Protein AF-A0A1W9W3L8-F1 (afdb_monomer_lite)

Radius of gyration: 26.34 Å; chains: 1; bounding box: 67×37×80 Å

pLDDT: mean 77.41, std 20.05, range [34.59, 95.88]

Structure (mmCIF, N/CA/C/O backbone):
data_AF-A0A1W9W3L8-F1
#
_entry.id   AF-A0A1W9W3L8-F1
#
loop_
_atom_site.group_PDB
_atom_site.id
_atom_site.type_symbol
_atom_site.label_atom_id
_atom_site.label_alt_id
_atom_site.label_comp_id
_atom_site.label_asym_id
_atom_site.label_entity_id
_atom_site.label_seq_id
_atom_site.pdbx_PDB_ins_code
_atom_site.Cartn_x
_atom_site.Cartn_y
_atom_site.Cartn_z
_atom_site.occupancy
_atom_site.B_iso_or_equiv
_atom_site.auth_seq_id
_atom_site.auth_comp_id
_atom_site.auth_asym_id
_atom_site.auth_atom_id
_atom_site.pdbx_PDB_model_num
ATOM 1 N N . MET A 1 1 ? -2.437 -25.829 -49.395 1.00 40.16 1 MET A N 1
ATOM 2 C CA . MET A 1 1 ? -1.263 -25.919 -48.500 1.00 40.16 1 MET A CA 1
ATOM 3 C C . MET A 1 1 ? -0.182 -25.011 -49.064 1.00 40.16 1 MET A C 1
ATOM 5 O O . MET A 1 1 ? 0.518 -25.421 -49.977 1.00 40.16 1 MET A O 1
ATOM 9 N N . ASN A 1 2 ? -0.098 -23.767 -48.588 1.00 34.69 2 ASN A N 1
ATOM 10 C CA . ASN A 1 2 ? 0.897 -22.803 -49.064 1.00 34.69 2 ASN A CA 1
ATOM 11 C C . ASN A 1 2 ? 1.998 -22.667 -48.011 1.00 34.69 2 ASN A C 1
ATOM 13 O O . ASN A 1 2 ? 1.777 -22.125 -46.933 1.00 34.69 2 ASN A O 1
ATOM 17 N N . SER A 1 3 ? 3.165 -23.222 -48.334 1.00 35.59 3 SER A N 1
ATOM 18 C CA . SER A 1 3 ? 4.396 -23.123 -47.553 1.00 35.59 3 SER A CA 1
ATOM 19 C C . SER A 1 3 ? 5.016 -21.741 -47.770 1.00 35.59 3 SER A C 1
ATOM 21 O O . SER A 1 3 ? 5.452 -21.414 -48.874 1.00 35.59 3 SER A O 1
ATOM 23 N N . LEU A 1 4 ? 5.025 -20.913 -46.727 1.00 34.59 4 LEU A N 1
ATOM 24 C CA . LEU A 1 4 ? 5.747 -19.643 -46.717 1.00 34.59 4 LEU A CA 1
ATOM 25 C C . LEU A 1 4 ? 7.221 -19.924 -46.398 1.00 34.59 4 LEU A C 1
ATOM 27 O O . LEU A 1 4 ? 7.574 -20.265 -45.270 1.00 34.59 4 LEU A O 1
ATOM 31 N N . LYS A 1 5 ? 8.084 -19.800 -47.413 1.00 39.09 5 LYS A N 1
ATOM 32 C CA . LYS A 1 5 ? 9.544 -19.831 -47.259 1.00 39.09 5 LYS A CA 1
ATOM 33 C C . LYS A 1 5 ? 9.999 -18.617 -46.444 1.00 39.09 5 LYS A C 1
ATOM 35 O O . LYS A 1 5 ? 9.874 -17.482 -46.896 1.00 39.09 5 LYS A O 1
ATOM 40 N N . VAL A 1 6 ? 10.561 -18.870 -45.265 1.00 41.78 6 VAL A N 1
ATOM 41 C CA . VAL A 1 6 ? 11.248 -17.868 -44.442 1.00 41.78 6 VAL A CA 1
ATOM 42 C C . VAL A 1 6 ? 12.615 -17.579 -45.065 1.00 41.78 6 VAL A C 1
ATOM 44 O O . VAL A 1 6 ? 13.440 -18.479 -45.206 1.00 41.78 6 VAL A O 1
ATOM 47 N N . VAL A 1 7 ? 12.859 -16.323 -45.439 1.00 42.59 7 VAL A N 1
ATOM 48 C CA . VAL A 1 7 ? 14.194 -15.831 -45.809 1.00 42.59 7 VAL A CA 1
ATOM 49 C C . VAL A 1 7 ? 14.861 -15.289 -44.540 1.00 42.59 7 VAL A C 1
ATOM 51 O O . VAL A 1 7 ? 14.291 -14.393 -43.915 1.00 42.59 7 VAL A O 1
ATOM 54 N N . PRO A 1 8 ? 16.053 -15.765 -44.137 1.00 40.84 8 PRO A N 1
ATOM 55 C CA . PRO A 1 8 ? 16.773 -15.171 -43.022 1.00 40.84 8 PRO A CA 1
ATOM 56 C C . PRO A 1 8 ? 17.432 -13.876 -43.505 1.00 40.84 8 PRO A C 1
ATOM 58 O O . PRO A 1 8 ? 18.401 -13.911 -44.265 1.00 40.84 8 PRO A O 1
ATOM 61 N N . LYS A 1 9 ? 16.918 -12.713 -43.086 1.00 42.75 9 LYS A N 1
ATOM 62 C CA . LYS A 1 9 ? 17.645 -11.455 -43.284 1.00 42.75 9 LYS A CA 1
ATOM 63 C C . LYS A 1 9 ? 18.715 -11.319 -42.206 1.00 42.75 9 LYS A C 1
ATOM 65 O O . LYS A 1 9 ? 18.442 -11.108 -41.029 1.00 42.75 9 LYS A O 1
ATOM 70 N N . SER A 1 10 ? 19.939 -11.506 -42.679 1.00 37.34 10 SER A N 1
ATOM 71 C CA . SER A 1 10 ? 21.224 -11.243 -42.050 1.00 37.34 10 SER A CA 1
ATOM 72 C C . SER A 1 10 ? 21.270 -9.942 -41.246 1.00 37.34 10 SER A C 1
ATOM 74 O O . SER A 1 10 ? 20.781 -8.907 -41.695 1.00 37.34 10 SER A O 1
ATOM 76 N N . LYS A 1 11 ? 21.964 -10.019 -40.103 1.00 47.44 11 LYS A N 1
ATOM 77 C CA . LYS A 1 11 ? 22.484 -8.908 -39.297 1.00 47.44 11 LYS A CA 1
ATOM 78 C C . LYS A 1 11 ? 22.897 -7.711 -40.159 1.00 47.44 11 LYS A C 1
ATOM 80 O O . LYS A 1 11 ? 23.822 -7.808 -40.962 1.00 47.44 11 LYS A O 1
ATOM 85 N N . THR A 1 12 ? 22.302 -6.559 -39.889 1.00 36.69 12 THR A N 1
ATOM 86 C CA . THR A 1 12 ? 22.929 -5.267 -40.160 1.00 36.69 12 THR A CA 1
ATOM 87 C C . THR A 1 12 ? 22.886 -4.491 -38.855 1.00 36.69 12 THR A C 1
ATOM 89 O O . THR A 1 12 ? 21.833 -4.040 -38.418 1.00 36.69 12 THR A O 1
ATOM 92 N N . MET A 1 13 ? 24.038 -4.424 -38.185 1.00 40.31 13 MET A N 1
ATOM 93 C CA . MET A 1 13 ? 24.276 -3.424 -37.155 1.00 40.31 13 MET A CA 1
ATOM 94 C C . MET A 1 13 ? 24.212 -2.053 -37.823 1.00 40.31 13 MET A C 1
ATOM 96 O O . MET A 1 13 ? 25.039 -1.748 -38.679 1.00 40.31 13 MET A O 1
ATOM 100 N N . SER A 1 14 ? 23.275 -1.221 -37.397 1.00 38.25 14 SER A N 1
ATOM 101 C CA . SER A 1 14 ? 23.371 0.222 -37.570 1.00 38.25 14 SER A CA 1
ATOM 102 C C . SER A 1 14 ? 23.231 0.853 -36.194 1.00 38.25 14 SER A C 1
ATOM 104 O O . SER A 1 14 ? 22.139 0.915 -35.632 1.00 38.25 14 SER A O 1
ATOM 106 N N . ASN A 1 15 ? 24.377 1.270 -35.652 1.00 42.12 15 ASN A N 1
ATOM 107 C CA . ASN A 1 15 ? 24.472 2.177 -34.519 1.00 42.12 15 ASN A CA 1
ATOM 108 C C . ASN A 1 15 ? 23.609 3.409 -34.799 1.00 42.12 15 ASN A C 1
ATOM 110 O O . ASN A 1 15 ? 23.917 4.191 -35.696 1.00 42.12 15 ASN A O 1
ATOM 114 N N . MET A 1 16 ? 22.559 3.590 -34.008 1.00 35.34 16 MET A N 1
ATOM 115 C CA . MET A 1 16 ? 21.855 4.860 -33.897 1.00 35.34 16 MET A CA 1
ATOM 116 C C . MET A 1 16 ? 21.746 5.202 -32.411 1.00 35.34 16 MET A C 1
ATOM 118 O O . MET A 1 16 ? 20.689 5.171 -31.791 1.00 35.34 16 MET A O 1
ATOM 122 N N . SER A 1 17 ? 22.913 5.449 -31.822 1.00 39.50 17 SER A N 1
ATOM 123 C CA . SER A 1 17 ? 23.079 6.038 -30.501 1.00 39.50 17 SER A CA 1
ATOM 124 C C . SER A 1 17 ? 22.915 7.554 -30.611 1.00 39.50 17 SER A C 1
ATOM 126 O O . SER A 1 17 ? 23.865 8.222 -31.015 1.00 39.50 17 SER A O 1
ATOM 128 N N . SER A 1 18 ? 21.734 8.080 -30.273 1.00 43.75 18 SER A N 1
ATOM 129 C CA . SER A 1 18 ? 21.561 9.431 -29.698 1.00 43.75 18 SER A CA 1
ATOM 130 C C . SER A 1 18 ? 20.087 9.831 -29.562 1.00 43.75 18 SER A C 1
ATOM 132 O O . SER A 1 18 ? 19.613 10.753 -30.214 1.00 43.75 18 SER A O 1
ATOM 134 N N . LEU A 1 19 ? 19.361 9.203 -28.638 1.00 36.66 19 LEU A N 1
ATOM 135 C CA . LEU A 1 19 ? 18.181 9.823 -28.031 1.00 36.66 19 LEU A CA 1
ATOM 136 C C . LEU A 1 19 ? 18.226 9.544 -26.528 1.00 36.66 19 LEU A C 1
ATOM 138 O O . LEU A 1 19 ? 17.738 8.528 -26.055 1.00 36.66 19 LEU A O 1
ATOM 142 N N . THR A 1 20 ? 18.879 10.465 -25.811 1.00 36.44 20 THR A N 1
ATOM 143 C CA . THR A 1 20 ? 18.778 10.688 -24.359 1.00 36.44 20 THR A CA 1
ATOM 144 C C . THR A 1 20 ? 18.845 9.433 -23.482 1.00 36.44 20 THR A C 1
ATOM 146 O O . THR A 1 20 ? 17.816 8.859 -23.134 1.00 36.44 20 THR A O 1
ATOM 149 N N . GLU A 1 21 ? 20.045 9.092 -23.003 1.00 36.41 21 GLU A N 1
ATOM 150 C CA . GLU A 1 21 ? 20.237 8.303 -21.774 1.00 36.41 21 GLU A CA 1
ATOM 151 C C . GLU A 1 21 ? 19.755 9.116 -20.554 1.00 36.41 21 GLU A C 1
ATOM 153 O O . GLU A 1 21 ? 20.513 9.516 -19.675 1.00 36.41 21 GLU A O 1
ATOM 158 N N . GLY A 1 22 ? 18.465 9.436 -20.509 1.00 35.91 22 GLY A N 1
ATOM 159 C CA . GLY A 1 22 ? 17.819 9.858 -19.282 1.00 35.91 22 GLY A CA 1
ATOM 160 C C . GLY A 1 22 ? 17.554 8.600 -18.479 1.00 35.91 22 GLY A C 1
ATOM 161 O O . GLY A 1 22 ? 16.649 7.870 -18.857 1.00 35.91 22 GLY A O 1
ATOM 162 N N . ASN A 1 23 ? 18.361 8.344 -17.439 1.00 39.97 23 ASN A N 1
ATOM 163 C CA . ASN A 1 23 ? 18.154 7.357 -16.365 1.00 39.97 23 ASN A CA 1
ATOM 164 C C . ASN A 1 23 ? 16.802 6.630 -16.457 1.00 39.97 23 ASN A C 1
ATOM 166 O O . ASN A 1 23 ? 15.828 7.031 -15.812 1.00 39.97 23 ASN A O 1
ATOM 170 N N . GLN A 1 24 ? 16.722 5.587 -17.285 1.00 46.59 24 GLN A N 1
ATOM 171 C CA . GLN A 1 24 ? 15.477 4.859 -17.473 1.00 46.59 24 GLN A CA 1
ATOM 172 C C . GLN A 1 24 ? 15.278 4.039 -16.197 1.00 46.59 24 GLN A C 1
ATOM 174 O O . GLN A 1 24 ? 15.904 3.000 -15.995 1.00 46.59 24 GLN A O 1
ATOM 179 N N . LYS A 1 25 ? 14.490 4.571 -15.254 1.00 56.53 25 LYS A N 1
ATOM 180 C CA . LYS A 1 25 ? 14.146 3.866 -14.018 1.00 56.53 25 LYS A CA 1
ATOM 181 C C . LYS A 1 25 ? 13.286 2.666 -14.402 1.00 56.53 25 LYS A C 1
ATOM 183 O O . LYS A 1 25 ? 12.088 2.797 -14.639 1.00 56.53 25 LYS A O 1
ATOM 188 N N . PHE A 1 26 ? 13.903 1.494 -14.477 1.00 58.75 26 PHE A N 1
ATOM 189 C CA . PHE A 1 26 ? 13.178 0.249 -14.673 1.00 58.75 26 PHE A CA 1
ATOM 190 C C . PHE A 1 26 ? 12.436 -0.114 -13.386 1.00 58.75 26 PHE A C 1
ATOM 192 O O . PHE A 1 26 ? 13.039 -0.383 -12.348 1.00 58.75 26 PHE A O 1
ATOM 199 N N . PHE A 1 27 ? 11.108 -0.130 -13.462 1.00 68.50 27 PHE A N 1
ATOM 200 C CA . PHE A 1 27 ? 10.251 -0.615 -12.389 1.00 68.50 27 PHE A CA 1
ATOM 201 C C . PHE A 1 27 ? 10.228 -2.141 -12.400 1.00 68.50 27 PHE A C 1
ATOM 203 O O . PHE A 1 27 ? 9.588 -2.770 -13.253 1.00 68.50 27 PHE A O 1
ATOM 210 N N . ASN A 1 28 ? 10.927 -2.747 -11.445 1.00 80.25 28 ASN A N 1
ATOM 211 C CA . ASN A 1 28 ? 10.985 -4.198 -11.300 1.00 80.25 28 ASN A CA 1
ATOM 212 C C . ASN A 1 28 ? 9.997 -4.704 -10.239 1.00 80.25 28 ASN A C 1
ATOM 214 O O . ASN A 1 28 ? 10.386 -5.433 -9.334 1.00 80.25 28 ASN A O 1
ATOM 218 N N . PHE A 1 29 ? 8.732 -4.285 -10.336 1.00 86.50 29 PHE A N 1
ATOM 219 C CA . PHE A 1 29 ? 7.669 -4.840 -9.499 1.00 86.50 29 PHE A CA 1
ATOM 220 C C . PHE A 1 29 ? 7.286 -6.242 -9.954 1.00 86.50 29 PHE A C 1
ATOM 222 O O . PHE A 1 29 ? 7.266 -6.542 -11.157 1.00 86.50 29 PHE A O 1
ATOM 229 N N . ARG A 1 30 ? 6.927 -7.064 -8.974 1.00 90.50 30 ARG A N 1
ATOM 230 C CA . ARG A 1 30 ? 6.394 -8.411 -9.124 1.00 90.50 30 ARG A CA 1
ATOM 231 C C . ARG A 1 30 ? 5.079 -8.536 -8.366 1.00 90.50 30 ARG A C 1
ATOM 233 O O . ARG A 1 30 ? 4.839 -7.856 -7.371 1.00 90.50 30 ARG A O 1
ATOM 240 N N . CYS A 1 31 ? 4.229 -9.437 -8.845 1.00 92.88 31 CYS A N 1
ATOM 241 C CA . CYS A 1 31 ? 3.059 -9.871 -8.093 1.00 92.88 31 CYS A CA 1
ATOM 242 C C . CYS A 1 31 ? 3.497 -10.399 -6.715 1.00 92.88 31 CYS A C 1
ATOM 244 O O . CYS A 1 31 ? 4.458 -11.164 -6.616 1.00 92.88 31 CYS A O 1
ATOM 246 N N . GLY A 1 32 ? 2.801 -9.969 -5.665 1.00 91.38 32 GLY A N 1
ATOM 247 C CA . GLY A 1 32 ? 3.100 -10.301 -4.275 1.00 91.38 32 GLY A CA 1
ATOM 248 C C . GLY A 1 32 ? 4.064 -9.339 -3.581 1.00 91.38 32 GLY A C 1
ATOM 249 O O . GLY A 1 32 ? 4.193 -9.419 -2.360 1.00 91.38 32 GLY A O 1
ATOM 250 N N . ASP A 1 33 ? 4.703 -8.413 -4.306 1.00 93.06 33 ASP A N 1
ATOM 251 C CA . ASP A 1 33 ? 5.560 -7.408 -3.676 1.00 93.06 33 ASP A CA 1
ATOM 252 C C . ASP A 1 33 ? 4.751 -6.562 -2.687 1.00 93.06 33 ASP A C 1
ATOM 254 O O . ASP A 1 33 ? 3.653 -6.087 -2.991 1.00 93.06 33 ASP A O 1
ATOM 258 N N . ILE A 1 34 ? 5.325 -6.341 -1.504 1.00 92.69 34 ILE A N 1
ATOM 259 C CA . ILE A 1 34 ? 4.783 -5.430 -0.498 1.00 92.69 34 ILE A CA 1
ATOM 260 C C . ILE A 1 34 ? 5.628 -4.164 -0.524 1.00 92.69 34 ILE A C 1
ATOM 262 O O . ILE A 1 34 ? 6.844 -4.205 -0.320 1.00 92.69 34 ILE A O 1
ATOM 266 N N . VAL A 1 35 ? 4.979 -3.038 -0.783 1.00 92.81 35 VAL A N 1
ATOM 267 C CA . VAL A 1 35 ? 5.627 -1.744 -0.969 1.00 92.81 35 VAL A CA 1
ATOM 268 C C . VAL A 1 35 ? 5.132 -0.729 0.046 1.00 92.81 35 VAL A C 1
ATOM 270 O O . VAL A 1 35 ? 3.961 -0.704 0.419 1.00 92.81 35 VAL A O 1
ATOM 273 N N . ASP A 1 36 ? 6.053 0.121 0.472 1.00 91.69 36 ASP A N 1
ATOM 274 C CA . ASP A 1 36 ? 5.766 1.400 1.092 1.00 91.69 36 ASP A CA 1
ATOM 275 C C . ASP A 1 36 ? 5.605 2.446 -0.022 1.00 91.69 36 ASP A C 1
ATOM 277 O O . ASP A 1 36 ? 6.554 2.799 -0.736 1.00 91.69 36 ASP A O 1
ATOM 281 N N . ALA A 1 37 ? 4.373 2.917 -0.171 1.00 90.00 37 ALA A N 1
ATOM 282 C CA . ALA A 1 37 ? 3.949 3.954 -1.089 1.00 90.00 37 ALA A CA 1
ATOM 283 C C . ALA A 1 37 ? 3.708 5.271 -0.328 1.00 90.00 37 ALA A C 1
ATOM 285 O O . ALA A 1 37 ? 2.583 5.754 -0.249 1.00 90.00 37 ALA A O 1
ATOM 286 N N . TYR A 1 38 ? 4.780 5.861 0.215 1.00 85.25 38 TYR A N 1
ATOM 287 C CA . TYR A 1 38 ? 4.760 7.099 1.017 1.00 85.25 38 TYR A CA 1
ATOM 288 C C . TYR A 1 38 ? 3.973 6.988 2.329 1.00 85.25 38 TYR A C 1
ATOM 290 O O . TYR A 1 38 ? 3.089 7.791 2.618 1.00 85.25 38 TYR A O 1
ATOM 298 N N . GLY A 1 39 ? 4.304 5.993 3.142 1.00 82.38 39 GLY A N 1
ATOM 299 C CA . GLY A 1 39 ? 3.640 5.728 4.414 1.00 82.38 39 GLY A CA 1
ATOM 300 C C . GLY A 1 39 ? 2.332 4.954 4.260 1.00 82.38 39 GLY A C 1
ATOM 301 O O . GLY A 1 39 ? 1.702 4.602 5.256 1.00 82.38 39 GLY A O 1
ATOM 302 N N . GLU A 1 40 ? 1.914 4.629 3.036 1.00 87.44 40 GLU A N 1
ATOM 303 C CA . GLU A 1 40 ? 0.852 3.659 2.802 1.00 87.44 40 GLU A CA 1
ATOM 304 C C . GLU A 1 40 ? 1.440 2.320 2.376 1.00 87.44 40 GLU A C 1
ATOM 306 O O . GLU A 1 40 ? 2.144 2.217 1.376 1.00 87.44 40 GLU A O 1
ATOM 311 N N . ILE A 1 41 ? 1.116 1.271 3.126 1.00 90.62 41 ILE A N 1
ATOM 312 C CA . ILE A 1 41 ? 1.486 -0.087 2.749 1.00 90.62 41 ILE A CA 1
ATOM 313 C C . ILE A 1 41 ? 0.524 -0.582 1.676 1.00 90.62 41 ILE A C 1
ATOM 315 O O . ILE A 1 41 ? -0.704 -0.528 1.837 1.00 90.62 41 ILE A O 1
ATOM 319 N N . ALA A 1 42 ? 1.100 -1.108 0.603 1.00 92.12 42 ALA A N 1
ATOM 320 C CA . ALA A 1 42 ? 0.366 -1.654 -0.516 1.00 92.12 42 ALA A CA 1
ATOM 321 C C . ALA A 1 42 ? 0.949 -2.998 -0.961 1.00 92.12 42 ALA A C 1
ATOM 323 O O . ALA A 1 42 ? 2.149 -3.238 -0.858 1.00 92.12 42 ALA A O 1
ATOM 324 N N . VAL A 1 43 ? 0.087 -3.874 -1.467 1.00 93.06 43 VAL A N 1
ATOM 325 C CA . VAL A 1 43 ? 0.472 -5.152 -2.070 1.00 93.06 43 VAL A CA 1
ATOM 326 C C . VAL A 1 43 ? 0.240 -5.069 -3.569 1.00 93.06 43 VAL A C 1
ATOM 328 O O . VAL A 1 43 ? -0.857 -4.712 -4.008 1.00 93.06 43 VAL A O 1
ATOM 331 N N . ILE A 1 44 ? 1.253 -5.413 -4.355 1.00 94.44 44 ILE A N 1
ATOM 332 C CA . ILE A 1 44 ? 1.134 -5.536 -5.805 1.00 94.44 44 ILE A CA 1
ATOM 333 C C . ILE A 1 44 ? 0.394 -6.835 -6.116 1.00 94.44 44 ILE A C 1
ATOM 335 O O . ILE A 1 44 ? 0.895 -7.928 -5.866 1.00 94.44 44 ILE A O 1
ATOM 339 N N . LEU A 1 45 ? -0.820 -6.722 -6.644 1.00 94.56 45 LEU A N 1
ATOM 340 C CA . LEU A 1 45 ? -1.649 -7.870 -7.001 1.00 94.56 45 LEU A CA 1
ATOM 341 C C . LEU A 1 45 ? -1.306 -8.415 -8.381 1.00 94.56 45 LEU A C 1
ATOM 343 O O . LEU A 1 45 ? -1.352 -9.621 -8.575 1.00 94.56 45 LEU A O 1
ATOM 347 N N . ASP A 1 46 ? -0.984 -7.537 -9.328 1.00 94.75 46 ASP A N 1
ATOM 348 C CA . ASP A 1 46 ? -0.636 -7.931 -10.690 1.00 94.75 46 ASP A CA 1
ATOM 349 C C . ASP A 1 46 ? 0.156 -6.823 -11.394 1.00 94.75 46 ASP A C 1
ATOM 351 O O . ASP A 1 46 ? 0.060 -5.643 -11.036 1.00 94.75 46 ASP A O 1
ATOM 355 N N . VAL A 1 47 ? 0.943 -7.210 -12.396 1.00 93.25 47 VAL A N 1
ATOM 356 C CA . VAL A 1 47 ? 1.755 -6.315 -13.222 1.00 93.25 47 VAL A CA 1
ATOM 357 C C . VAL A 1 47 ? 1.609 -6.725 -14.682 1.00 93.25 47 VAL A C 1
ATOM 359 O O . VAL A 1 47 ? 2.192 -7.712 -15.126 1.00 93.25 47 VAL A O 1
ATOM 362 N N . LEU A 1 48 ? 0.887 -5.918 -15.452 1.00 92.56 48 LEU A N 1
ATOM 363 C CA . LEU A 1 48 ? 0.746 -6.094 -16.893 1.00 92.56 48 LEU A CA 1
ATOM 364 C C . LEU A 1 48 ? 1.754 -5.197 -17.608 1.00 92.56 48 LEU A C 1
ATOM 366 O O . LEU A 1 48 ? 1.795 -3.988 -17.377 1.00 92.56 48 LEU A O 1
ATOM 370 N N . ARG A 1 49 ? 2.574 -5.782 -18.481 1.00 90.25 49 ARG A N 1
ATOM 371 C CA . ARG A 1 49 ? 3.572 -5.059 -19.280 1.00 90.25 49 ARG A CA 1
ATOM 372 C C . ARG A 1 49 ? 3.128 -5.054 -20.734 1.00 90.25 49 ARG A C 1
ATOM 374 O O . ARG A 1 49 ? 2.726 -6.090 -21.252 1.00 90.25 49 ARG A O 1
ATOM 381 N N . SER A 1 50 ? 3.178 -3.893 -21.373 1.00 87.62 50 SER A N 1
ATOM 382 C CA . SER A 1 50 ? 2.904 -3.795 -22.804 1.00 87.62 50 SER A CA 1
ATOM 383 C C . SER A 1 50 ? 4.054 -4.414 -23.606 1.00 87.62 50 SER A C 1
ATOM 385 O O . SER A 1 50 ? 5.220 -4.222 -23.275 1.00 87.62 50 SER A O 1
ATOM 387 N N . GLU A 1 51 ? 3.735 -5.157 -24.667 1.00 87.31 51 GLU A N 1
ATOM 388 C CA . GLU A 1 51 ? 4.736 -5.695 -25.605 1.00 87.31 51 GLU A CA 1
ATOM 389 C C . GLU A 1 51 ? 5.173 -4.657 -26.650 1.00 87.31 51 GLU A C 1
ATOM 391 O O . GLU A 1 51 ? 6.216 -4.797 -27.285 1.00 87.31 51 GLU A O 1
ATOM 396 N N . TYR A 1 52 ? 4.366 -3.609 -26.834 1.00 89.12 52 TYR A N 1
ATOM 397 C CA . TYR A 1 52 ? 4.554 -2.591 -27.869 1.00 89.12 52 TYR A CA 1
ATOM 398 C C . TYR A 1 52 ? 5.052 -1.254 -27.310 1.00 89.12 52 TYR A C 1
ATOM 400 O O . TYR A 1 52 ? 5.464 -0.379 -28.071 1.00 89.12 52 TYR A O 1
ATOM 408 N N . THR A 1 53 ? 4.977 -1.065 -25.991 1.00 86.19 53 THR A N 1
ATOM 409 C CA . THR A 1 53 ? 5.380 0.161 -25.295 1.00 86.19 53 THR A CA 1
ATOM 410 C C . THR A 1 53 ? 6.067 -0.183 -23.977 1.00 86.19 53 THR A C 1
ATOM 412 O O . THR A 1 53 ? 5.818 -1.233 -23.401 1.00 86.19 53 THR A O 1
ATOM 415 N N . ASP A 1 54 ? 6.863 0.739 -23.437 1.00 83.94 54 ASP A N 1
ATOM 416 C CA . ASP A 1 54 ? 7.491 0.582 -22.113 1.00 83.94 54 ASP A CA 1
ATOM 417 C C . ASP A 1 54 ? 6.523 0.868 -20.941 1.00 83.94 54 ASP A C 1
ATOM 419 O O . ASP A 1 54 ? 6.950 1.068 -19.800 1.00 83.94 54 ASP A O 1
ATOM 423 N N . ASN A 1 55 ? 5.215 0.944 -21.206 1.00 88.12 55 ASN A N 1
ATOM 424 C CA . ASN A 1 55 ? 4.217 1.197 -20.173 1.00 88.12 55 ASN A CA 1
ATOM 425 C C . ASN A 1 55 ? 3.933 -0.082 -19.382 1.00 88.12 55 ASN A C 1
ATOM 427 O O . ASN A 1 55 ? 3.865 -1.188 -19.929 1.00 88.12 55 ASN A O 1
ATOM 431 N N . ILE A 1 56 ? 3.686 0.096 -18.089 1.00 90.31 56 ILE A N 1
ATOM 432 C CA . ILE A 1 56 ? 3.217 -0.961 -17.202 1.00 90.31 56 ILE A CA 1
ATOM 433 C C . ILE A 1 56 ? 1.911 -0.534 -16.538 1.00 90.31 56 ILE A C 1
ATOM 435 O O . ILE A 1 56 ? 1.731 0.625 -16.170 1.00 90.31 56 ILE A O 1
ATOM 439 N N . CYS A 1 57 ? 1.000 -1.482 -16.369 1.00 91.75 57 CYS A N 1
ATOM 440 C CA . CYS A 1 57 ? -0.198 -1.327 -15.563 1.00 91.75 57 CYS A CA 1
ATOM 441 C C . CYS A 1 57 ? -0.043 -2.178 -14.304 1.00 91.75 57 CYS A C 1
ATOM 443 O O . CYS A 1 57 ? 0.222 -3.377 -14.383 1.00 91.75 57 CYS A O 1
ATOM 445 N N . ILE A 1 58 ? -0.174 -1.550 -13.143 1.00 93.25 58 ILE A N 1
ATOM 446 C CA . ILE A 1 58 ? 0.004 -2.180 -11.840 1.00 93.25 58 ILE A CA 1
ATOM 447 C C . ILE A 1 58 ? -1.349 -2.216 -11.140 1.00 93.25 58 ILE A C 1
ATOM 449 O O . ILE A 1 58 ? -1.989 -1.178 -10.960 1.00 93.25 58 ILE A O 1
ATOM 453 N N . TYR A 1 59 ? -1.758 -3.401 -10.702 1.00 94.12 59 TYR A N 1
ATOM 454 C CA . TYR A 1 59 ? -2.882 -3.566 -9.791 1.00 94.12 59 TYR A CA 1
ATOM 455 C C . TYR A 1 59 ? -2.340 -3.596 -8.373 1.00 94.12 59 TYR A C 1
ATOM 457 O O . TYR A 1 59 ? -1.495 -4.425 -8.041 1.00 94.12 59 TYR A O 1
ATOM 465 N N . VAL A 1 60 ? -2.818 -2.692 -7.528 1.00 94.06 60 VAL A N 1
ATOM 466 C CA . VAL A 1 60 ? -2.299 -2.512 -6.174 1.00 94.06 60 VAL A CA 1
ATOM 467 C C . VAL A 1 60 ? -3.435 -2.503 -5.165 1.00 94.06 60 VAL A C 1
ATOM 469 O O . VAL A 1 60 ? -4.473 -1.880 -5.370 1.00 94.06 60 VAL A O 1
ATOM 472 N N . ARG A 1 61 ? -3.250 -3.195 -4.045 1.00 92.94 61 ARG A N 1
ATOM 473 C CA . ARG A 1 61 ? -4.169 -3.162 -2.909 1.00 92.94 61 ARG A CA 1
ATOM 474 C C . ARG A 1 61 ? -3.508 -2.462 -1.741 1.00 92.94 61 ARG A C 1
ATOM 476 O O . ARG A 1 61 ? -2.590 -3.004 -1.136 1.00 92.94 61 ARG A O 1
ATOM 483 N N . PHE A 1 62 ? -4.027 -1.298 -1.383 1.00 90.12 62 PHE A N 1
ATOM 484 C CA . PHE A 1 62 ? -3.675 -0.648 -0.128 1.00 90.12 62 PHE A CA 1
ATOM 485 C C . PHE A 1 62 ? -4.412 -1.299 1.041 1.00 90.12 62 PHE A C 1
ATOM 487 O O . PHE A 1 62 ? -5.565 -1.714 0.900 1.00 90.12 62 PHE A O 1
ATOM 494 N N . VAL A 1 63 ? -3.781 -1.323 2.216 1.00 82.81 63 VAL A N 1
ATOM 495 C CA . VAL A 1 63 ? -4.401 -1.837 3.455 1.00 82.81 63 VAL A CA 1
ATOM 496 C C . VAL A 1 63 ? -5.727 -1.123 3.757 1.00 82.81 63 VAL A C 1
ATOM 498 O O . VAL A 1 63 ? -6.694 -1.762 4.165 1.00 82.81 6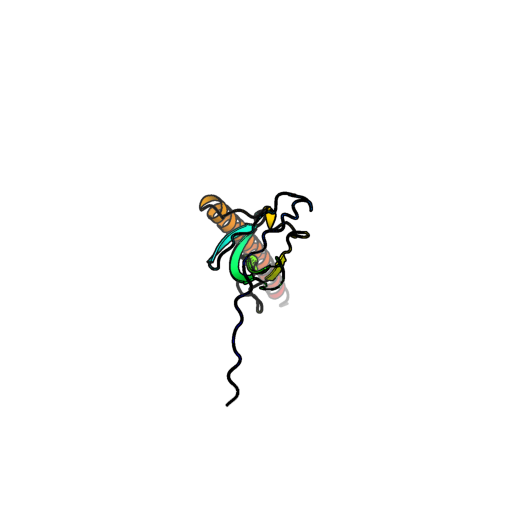3 VAL A O 1
ATOM 501 N N . ARG A 1 64 ? -5.821 0.184 3.471 1.00 81.62 64 ARG A N 1
ATOM 502 C CA . ARG A 1 64 ? -7.056 0.977 3.639 1.00 81.62 64 ARG A CA 1
ATOM 503 C C . ARG A 1 64 ? -8.232 0.526 2.763 1.00 81.62 64 ARG A C 1
ATOM 505 O O . ARG A 1 64 ? -9.360 0.888 3.064 1.00 81.62 64 ARG A O 1
ATOM 512 N N . ASN A 1 65 ? -7.983 -0.241 1.700 1.00 83.44 65 ASN A N 1
ATOM 513 C CA . ASN A 1 65 ? -9.025 -0.721 0.789 1.00 83.44 65 ASN A CA 1
ATOM 514 C C . ASN A 1 65 ? -9.563 -2.112 1.178 1.00 83.44 65 ASN A C 1
ATOM 516 O O . ASN A 1 65 ? -10.422 -2.650 0.476 1.00 83.44 65 ASN A O 1
ATOM 520 N N . MET A 1 66 ? -9.056 -2.735 2.249 1.00 75.50 66 MET A N 1
ATOM 521 C CA . MET A 1 66 ? -9.574 -4.026 2.711 1.00 75.50 66 MET A CA 1
ATOM 522 C C . MET A 1 66 ? -11.031 -3.888 3.168 1.00 75.50 66 MET A C 1
ATOM 524 O O . MET A 1 66 ? -11.345 -3.025 3.977 1.00 75.50 66 MET A O 1
ATOM 528 N N . GLY A 1 67 ? -11.910 -4.749 2.646 1.00 75.50 67 GLY A N 1
ATOM 529 C CA . GLY A 1 67 ? -13.354 -4.707 2.914 1.00 75.50 67 GLY A CA 1
ATOM 530 C C . GLY A 1 67 ? -14.169 -3.888 1.906 1.00 75.50 67 GLY A C 1
ATOM 531 O O . GLY A 1 67 ? -15.390 -4.014 1.876 1.00 75.50 67 GLY A O 1
ATOM 532 N N . ASN A 1 68 ? -13.521 -3.115 1.028 1.00 83.50 68 ASN A N 1
ATOM 533 C CA . ASN A 1 68 ? -14.221 -2.392 -0.034 1.00 83.50 68 ASN A CA 1
ATOM 534 C C . ASN A 1 68 ? -14.677 -3.346 -1.149 1.00 83.50 68 ASN A C 1
ATOM 536 O O . ASN A 1 68 ? -13.983 -4.310 -1.478 1.00 83.50 68 ASN A O 1
ATOM 540 N N . SER A 1 69 ? -15.797 -3.019 -1.805 1.00 82.50 69 SER A N 1
ATOM 541 C CA . SER A 1 69 ? -16.319 -3.766 -2.965 1.00 82.50 69 SER A CA 1
ATOM 542 C C . SER A 1 69 ? -15.317 -3.843 -4.122 1.00 82.50 69 SER A C 1
ATOM 544 O O . SER A 1 69 ? -15.248 -4.848 -4.827 1.00 82.50 69 SER A O 1
ATOM 546 N N . ARG A 1 70 ? -14.492 -2.802 -4.281 1.00 83.81 70 ARG A N 1
ATOM 547 C CA . ARG A 1 70 ? -13.322 -2.791 -5.159 1.00 83.81 70 ARG A CA 1
ATOM 548 C C . ARG A 1 70 ? -12.050 -2.639 -4.318 1.00 83.81 70 ARG A C 1
ATOM 550 O O . ARG A 1 70 ? -11.637 -1.516 -4.034 1.00 83.81 70 ARG A O 1
ATOM 557 N N . PRO A 1 71 ? -11.400 -3.745 -3.921 1.00 85.19 71 PRO A N 1
ATOM 558 C CA . PRO A 1 71 ? -10.282 -3.710 -2.984 1.00 85.19 71 PRO A CA 1
ATOM 559 C C . PRO A 1 71 ? -8.932 -3.497 -3.690 1.00 85.19 71 PRO A C 1
ATOM 561 O O . PRO A 1 71 ? -7.917 -4.033 -3.245 1.00 85.19 71 PRO A O 1
ATOM 564 N N . TYR A 1 72 ? -8.900 -2.805 -4.832 1.00 90.31 72 TYR A N 1
ATOM 565 C CA . TYR A 1 72 ? -7.670 -2.542 -5.580 1.00 90.31 72 TYR A CA 1
ATOM 566 C C . TYR A 1 72 ? -7.772 -1.288 -6.451 1.00 90.31 72 TYR A C 1
ATOM 568 O O . TYR A 1 72 ? -8.811 -1.003 -7.052 1.00 90.31 72 TYR A O 1
ATOM 576 N N . ASP A 1 73 ? -6.640 -0.606 -6.566 1.00 90.19 73 ASP A N 1
ATOM 577 C CA . ASP A 1 73 ? -6.405 0.508 -7.470 1.00 90.19 73 ASP A CA 1
ATOM 578 C C . ASP A 1 73 ? -5.613 0.015 -8.690 1.00 90.19 73 ASP A C 1
ATOM 580 O O . ASP A 1 73 ? -4.866 -0.963 -8.620 1.00 90.19 73 ASP A O 1
ATOM 584 N N . MET A 1 74 ? -5.805 0.677 -9.831 1.00 91.75 74 MET A N 1
ATOM 585 C CA . MET A 1 74 ? -5.110 0.373 -11.083 1.00 91.75 74 MET A CA 1
ATOM 586 C C . MET A 1 74 ? -4.280 1.588 -11.487 1.00 91.75 74 MET A C 1
ATOM 588 O O . MET A 1 74 ? -4.821 2.686 -11.640 1.00 91.75 74 MET A O 1
ATOM 592 N N . LEU A 1 75 ? -2.975 1.395 -11.651 1.00 90.69 75 LEU A N 1
ATOM 593 C CA . LEU A 1 75 ? -2.024 2.461 -11.935 1.00 90.69 75 LEU A CA 1
ATOM 594 C C . LEU A 1 75 ? -1.296 2.183 -13.243 1.00 90.69 75 LEU A C 1
ATOM 596 O O . LEU A 1 75 ? -0.521 1.237 -13.342 1.00 90.69 75 LEU A O 1
ATOM 600 N N . GLU A 1 76 ? -1.508 3.046 -14.230 1.00 89.31 76 GLU A N 1
ATOM 601 C CA . GLU A 1 76 ? -0.661 3.087 -15.418 1.00 89.31 76 GLU A CA 1
ATOM 602 C C . GLU A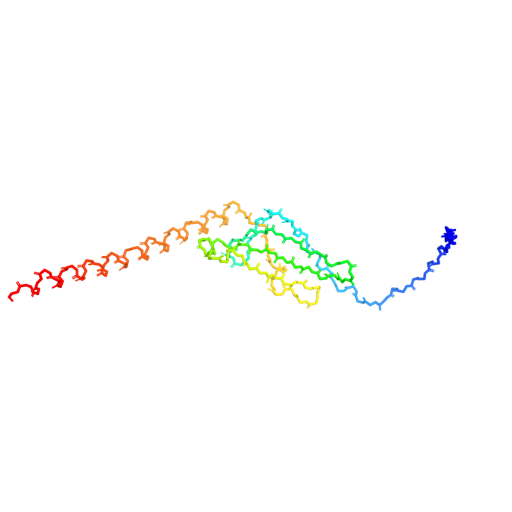 1 76 ? 0.592 3.920 -15.130 1.00 89.31 76 GLU A C 1
ATOM 604 O O . GLU A 1 76 ? 0.508 5.070 -14.680 1.00 89.31 76 GLU A O 1
ATOM 609 N N . VAL A 1 77 ? 1.748 3.324 -15.396 1.00 89.12 77 VAL A N 1
ATOM 610 C CA . VAL A 1 77 ? 3.074 3.896 -15.196 1.00 89.12 77 VAL A CA 1
ATOM 611 C C . VAL A 1 77 ? 3.796 3.843 -16.534 1.00 89.12 77 VAL A C 1
ATOM 613 O O . VAL A 1 77 ? 3.899 2.792 -17.162 1.00 89.12 77 VAL A O 1
ATOM 616 N N . SER A 1 78 ? 4.314 4.986 -1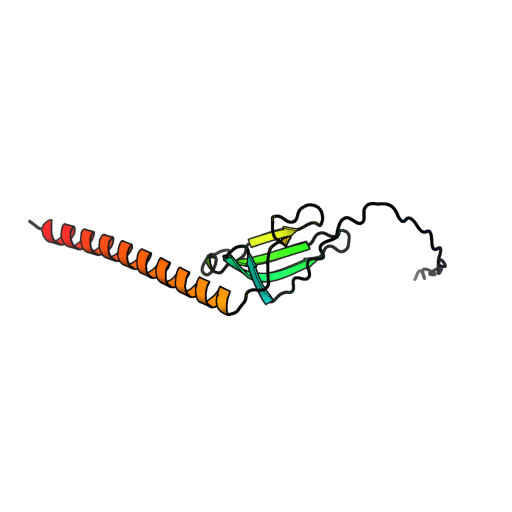6.969 1.00 86.19 78 SER A N 1
ATOM 617 C CA . SER A 1 78 ? 5.158 5.080 -18.159 1.00 86.19 78 SER A CA 1
ATOM 618 C C . SER A 1 78 ? 6.537 5.610 -17.770 1.00 86.19 78 SER A C 1
ATOM 620 O O . SER A 1 78 ? 6.657 6.302 -16.753 1.00 86.19 78 SER A O 1
ATOM 622 N N . PRO A 1 79 ? 7.582 5.391 -18.585 1.00 79.38 79 PRO A N 1
ATOM 623 C CA . PRO A 1 79 ? 8.902 5.965 -18.320 1.00 79.38 79 PRO A CA 1
ATOM 624 C C . PRO A 1 79 ? 8.893 7.497 -18.227 1.00 79.38 79 PRO A C 1
ATOM 626 O O . PRO A 1 79 ? 9.724 8.083 -17.541 1.00 79.38 79 PRO A O 1
ATOM 629 N N . LYS A 1 80 ? 7.943 8.154 -18.907 1.00 81.50 80 LYS A N 1
ATOM 630 C CA . LYS A 1 80 ? 7.789 9.617 -18.918 1.00 81.50 80 LYS A CA 1
ATOM 631 C C . LYS A 1 80 ? 6.916 10.137 -17.777 1.00 81.50 80 LYS A C 1
ATOM 633 O O . LYS A 1 80 ? 6.998 11.313 -17.435 1.00 81.50 80 LYS A O 1
ATOM 638 N N . PHE A 1 81 ? 6.060 9.289 -17.210 1.00 80.12 81 PHE A N 1
ATOM 639 C CA . PHE A 1 81 ? 5.093 9.680 -16.195 1.00 80.12 81 PHE A CA 1
ATOM 640 C C . PHE A 1 81 ? 4.860 8.543 -15.205 1.00 80.12 81 PHE A C 1
ATOM 642 O O . PHE A 1 81 ? 4.144 7.580 -15.483 1.00 80.12 81 PHE A O 1
ATOM 649 N N . THR A 1 82 ? 5.479 8.682 -14.035 1.00 77.38 82 THR A N 1
ATOM 650 C CA . THR A 1 82 ? 5.573 7.621 -13.030 1.00 77.38 82 THR A CA 1
ATOM 651 C C . THR A 1 82 ? 4.598 7.797 -11.867 1.00 77.38 82 THR A C 1
ATOM 653 O O . THR A 1 82 ? 4.554 6.944 -10.992 1.00 77.38 82 THR A O 1
ATOM 656 N N . LYS A 1 83 ? 3.834 8.902 -11.810 1.00 74.44 83 LYS A N 1
ATOM 657 C CA . LYS A 1 83 ? 2.882 9.237 -10.723 1.00 74.44 83 LYS A CA 1
ATOM 658 C C . LYS A 1 83 ? 3.432 9.013 -9.296 1.00 74.44 83 LYS A C 1
ATOM 660 O O . LYS A 1 83 ? 2.687 8.658 -8.390 1.00 74.44 83 LYS A O 1
ATOM 665 N N . GLY A 1 84 ? 4.737 9.197 -9.077 1.00 81.06 84 GLY A N 1
ATOM 666 C CA . GLY A 1 84 ? 5.374 8.989 -7.770 1.00 81.06 84 GLY A CA 1
ATOM 667 C C . GLY A 1 84 ? 5.648 7.527 -7.393 1.00 81.06 84 GLY A C 1
ATOM 668 O O . GLY A 1 84 ? 6.233 7.290 -6.336 1.00 81.06 84 GLY A O 1
ATOM 669 N N . VAL A 1 85 ? 5.310 6.565 -8.259 1.00 85.56 85 VAL A N 1
ATOM 670 C CA . VAL A 1 85 ? 5.649 5.137 -8.117 1.00 85.56 85 VAL A CA 1
ATOM 671 C C . VAL A 1 85 ? 7.168 4.925 -8.074 1.00 85.56 85 VAL A C 1
ATOM 673 O O . VAL A 1 85 ? 7.667 3.986 -7.467 1.00 85.56 85 VAL A O 1
ATOM 676 N N . ASP A 1 86 ? 7.942 5.849 -8.644 1.00 83.75 86 ASP A N 1
ATOM 677 C CA . ASP A 1 86 ? 9.411 5.843 -8.643 1.00 83.75 86 ASP A CA 1
ATOM 678 C C . ASP A 1 86 ? 10.058 6.145 -7.294 1.00 83.75 86 ASP A C 1
ATOM 680 O O . ASP A 1 86 ? 11.287 6.084 -7.189 1.00 83.75 86 ASP A O 1
ATOM 684 N N . LYS A 1 87 ? 9.247 6.477 -6.286 1.00 85.75 87 LYS A N 1
ATOM 685 C CA . LYS A 1 87 ? 9.692 6.636 -4.901 1.00 85.75 87 LYS A CA 1
ATOM 686 C C . LYS A 1 87 ? 9.168 5.536 -3.984 1.00 85.75 87 LYS A C 1
ATOM 688 O O . LYS A 1 87 ? 9.488 5.565 -2.798 1.00 85.75 87 LYS A O 1
ATOM 693 N N . TRP A 1 88 ? 8.387 4.592 -4.512 1.00 90.31 88 TRP A N 1
ATOM 694 C CA . TRP A 1 88 ? 7.943 3.434 -3.748 1.00 90.31 88 TRP A CA 1
ATOM 695 C C . TRP A 1 88 ? 9.137 2.558 -3.405 1.00 90.31 88 TRP A C 1
ATOM 697 O O . TRP A 1 88 ? 10.067 2.399 -4.200 1.00 90.31 88 TRP A O 1
ATOM 707 N N . LYS A 1 89 ? 9.117 2.008 -2.197 1.00 90.62 89 LYS A N 1
ATOM 708 C CA . LYS A 1 89 ? 10.203 1.183 -1.670 1.00 90.62 89 LYS A CA 1
ATOM 709 C C . LYS A 1 89 ? 9.645 -0.155 -1.211 1.00 90.62 89 LYS A C 1
ATOM 711 O O . LYS A 1 89 ? 8.473 -0.213 -0.852 1.00 90.62 89 LYS A O 1
ATOM 716 N N . PRO A 1 90 ? 10.453 -1.223 -1.179 1.00 91.62 90 PRO A N 1
ATOM 717 C CA . PRO A 1 90 ? 10.066 -2.437 -0.476 1.00 91.62 90 PRO A CA 1
ATOM 718 C C . PRO A 1 90 ? 9.681 -2.103 0.968 1.00 91.62 90 PRO A C 1
ATOM 720 O O . PRO A 1 90 ? 10.419 -1.393 1.657 1.00 91.62 90 PRO A O 1
ATOM 723 N N . ALA A 1 91 ? 8.528 -2.594 1.415 1.00 90.75 91 ALA A N 1
ATOM 724 C CA . ALA A 1 91 ? 8.100 -2.406 2.791 1.00 90.75 91 ALA A CA 1
ATOM 725 C C . ALA A 1 91 ? 9.029 -3.190 3.725 1.00 90.75 91 ALA A C 1
ATOM 727 O O . ALA A 1 91 ? 9.266 -4.385 3.540 1.00 90.75 91 ALA A O 1
ATOM 728 N N . THR A 1 92 ? 9.550 -2.527 4.751 1.00 90.44 92 THR A N 1
ATOM 729 C CA . THR A 1 92 ? 10.303 -3.199 5.812 1.00 90.44 92 THR A CA 1
ATOM 730 C C . THR A 1 92 ? 9.345 -3.738 6.868 1.00 90.44 92 THR A C 1
ATOM 732 O O . THR A 1 92 ? 8.261 -3.191 7.084 1.00 90.44 92 THR A O 1
ATOM 735 N N . MET A 1 93 ? 9.764 -4.773 7.597 1.00 89.00 93 MET A N 1
ATOM 736 C CA . MET A 1 93 ? 8.998 -5.285 8.740 1.00 89.00 93 MET A CA 1
ATOM 737 C C . MET A 1 93 ? 8.676 -4.183 9.763 1.00 89.00 93 MET A C 1
ATOM 739 O O . MET A 1 93 ? 7.601 -4.170 10.353 1.00 89.00 93 MET A O 1
ATOM 743 N N . GLU A 1 94 ? 9.594 -3.239 9.956 1.00 89.62 94 GLU A N 1
ATOM 744 C CA . GLU A 1 94 ? 9.399 -2.108 10.860 1.00 89.62 94 GLU A CA 1
ATOM 745 C C . GLU A 1 94 ? 8.343 -1.126 10.342 1.00 89.62 94 GLU A C 1
ATOM 747 O O . GLU A 1 94 ? 7.426 -0.783 11.085 1.00 89.62 94 GLU A O 1
ATOM 752 N N . SER A 1 95 ? 8.384 -0.771 9.050 1.00 86.31 95 SER A N 1
ATOM 753 C CA . SER A 1 95 ? 7.349 0.071 8.427 1.00 86.31 95 SER A CA 1
ATOM 754 C C . SER A 1 95 ? 5.954 -0.560 8.520 1.00 86.31 95 SER A C 1
ATOM 756 O O . SER A 1 95 ? 4.980 0.125 8.827 1.00 86.31 95 SER A O 1
ATOM 758 N N . LEU A 1 96 ? 5.865 -1.885 8.353 1.00 85.69 96 LEU A N 1
ATOM 759 C CA . LEU A 1 96 ? 4.621 -2.638 8.501 1.00 85.69 96 LEU A CA 1
ATOM 760 C C . LEU A 1 96 ? 4.086 -2.561 9.933 1.00 85.69 96 LEU A C 1
ATOM 762 O O . LEU A 1 96 ? 2.912 -2.255 10.131 1.00 85.69 96 LEU A O 1
ATOM 766 N N . LYS A 1 97 ? 4.943 -2.799 10.934 1.00 88.62 97 LYS A N 1
ATOM 767 C CA . LYS A 1 97 ? 4.562 -2.729 12.354 1.00 88.62 97 LYS A CA 1
ATOM 768 C C . LYS A 1 97 ? 4.074 -1.340 12.752 1.00 88.62 97 LYS A C 1
ATOM 770 O O . LYS A 1 97 ? 3.034 -1.236 13.399 1.00 88.62 97 LYS A O 1
ATOM 775 N N . ILE A 1 98 ? 4.795 -0.294 12.343 1.00 88.19 98 ILE A N 1
ATOM 776 C CA . ILE A 1 98 ? 4.400 1.098 12.592 1.00 88.19 98 ILE A CA 1
ATOM 777 C C . ILE A 1 98 ? 3.011 1.342 12.002 1.00 88.19 98 ILE A C 1
ATOM 779 O O . ILE A 1 98 ? 2.110 1.787 12.710 1.00 88.19 98 ILE A O 1
ATOM 783 N N . ARG A 1 99 ? 2.798 0.963 10.737 1.00 83.25 99 ARG A N 1
ATOM 784 C CA . ARG A 1 99 ? 1.534 1.246 10.058 1.00 83.25 99 ARG A CA 1
ATOM 785 C C . ARG A 1 99 ? 0.346 0.479 10.633 1.00 83.25 99 ARG A C 1
ATOM 787 O O . ARG A 1 99 ? -0.749 1.035 10.714 1.00 83.25 99 ARG A O 1
ATOM 794 N N . ILE A 1 100 ? 0.550 -0.775 11.040 1.00 83.81 100 ILE A N 1
ATOM 795 C CA . ILE A 1 100 ? -0.473 -1.572 11.730 1.00 83.81 100 ILE A CA 1
ATOM 796 C C . ILE A 1 100 ? -0.853 -0.902 13.054 1.00 83.81 100 ILE A C 1
ATOM 798 O O . ILE A 1 100 ? -2.037 -0.693 13.299 1.00 83.81 100 ILE A O 1
ATOM 802 N N . SER A 1 101 ? 0.138 -0.499 13.855 1.00 88.94 101 SER A N 1
ATOM 803 C CA . SER A 1 101 ? -0.083 0.167 15.145 1.00 88.94 101 SER A CA 1
ATOM 804 C C . SER A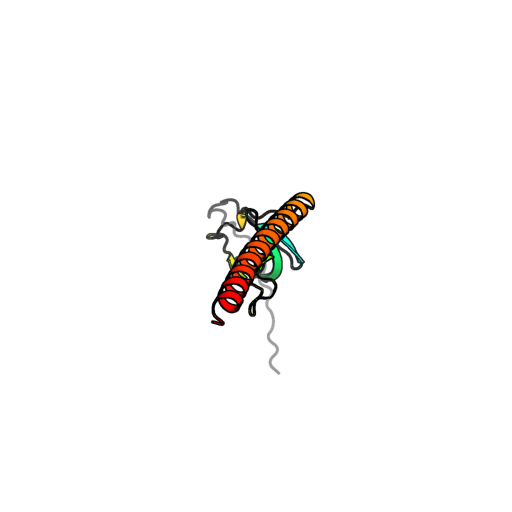 1 101 ? -0.839 1.495 14.998 1.00 88.94 101 SER A C 1
ATOM 806 O O . SER A 1 101 ? -1.819 1.748 15.699 1.00 88.94 101 SER A O 1
ATOM 808 N N . GLU A 1 102 ? -0.464 2.328 14.024 1.00 88.25 102 GLU A N 1
ATOM 809 C CA . GLU A 1 102 ? -1.190 3.568 13.719 1.00 88.25 102 GLU A CA 1
ATOM 810 C C . GLU A 1 102 ? -2.640 3.309 13.306 1.00 88.25 102 GLU A C 1
ATOM 812 O O . GLU A 1 102 ? -3.546 4.055 13.686 1.00 88.25 102 GLU A O 1
ATOM 817 N N . ARG A 1 103 ? -2.873 2.256 12.514 1.00 83.50 103 ARG A N 1
ATOM 818 C CA . ARG A 1 103 ? -4.215 1.910 12.049 1.00 83.50 103 ARG A CA 1
ATOM 819 C C . ARG A 1 103 ? -5.087 1.383 13.183 1.00 83.50 103 ARG A C 1
ATOM 821 O O . ARG A 1 103 ? -6.256 1.747 13.249 1.00 83.50 103 ARG A O 1
ATOM 828 N N . GLU A 1 104 ? -4.523 0.578 14.075 1.00 88.81 104 GLU A N 1
ATOM 829 C CA . GLU A 1 104 ? -5.195 0.113 15.287 1.00 88.81 104 GLU A CA 1
ATOM 830 C C . GLU A 1 104 ? -5.583 1.292 16.188 1.00 88.81 104 GLU A C 1
ATOM 832 O O . GLU A 1 104 ? -6.735 1.400 16.603 1.00 88.81 104 GLU A O 1
ATOM 837 N N . LYS A 1 105 ? -4.661 2.239 16.409 1.00 92.25 105 LYS A N 1
ATOM 838 C CA . LYS A 1 105 ? -4.945 3.465 17.166 1.00 92.25 105 LYS A CA 1
ATOM 839 C C . LYS A 1 105 ? -6.095 4.267 16.552 1.00 92.25 105 LYS A C 1
ATOM 841 O O . LYS A 1 105 ? -6.975 4.711 17.284 1.00 92.25 105 LYS A O 1
ATOM 846 N N . TYR A 1 106 ? -6.090 4.438 15.230 1.00 88.38 106 TYR A N 1
ATOM 847 C CA . TYR A 1 106 ? -7.164 5.125 14.512 1.00 88.38 106 TYR A CA 1
ATOM 848 C C . TYR A 1 106 ? -8.520 4.434 14.711 1.00 88.38 106 TYR A C 1
ATOM 850 O O . TYR A 1 106 ? -9.491 5.095 15.064 1.00 88.38 106 TYR A O 1
ATOM 858 N N . PHE A 1 107 ? -8.584 3.109 14.549 1.00 87.50 107 PHE A N 1
ATOM 859 C CA . PHE A 1 107 ? -9.834 2.371 14.743 1.00 87.50 107 PHE A CA 1
ATOM 860 C C . PHE A 1 107 ? -10.335 2.432 16.185 1.00 87.50 107 PHE A C 1
ATOM 862 O O . PHE A 1 107 ? -11.529 2.601 16.403 1.00 87.50 107 PHE A O 1
ATOM 869 N N . ASN A 1 108 ? -9.442 2.346 17.171 1.00 94.62 108 ASN A N 1
ATOM 870 C CA . ASN A 1 108 ? -9.830 2.479 18.574 1.00 94.62 108 ASN A CA 1
ATOM 871 C C . ASN A 1 108 ? -10.423 3.863 18.870 1.00 94.62 108 ASN A C 1
ATOM 873 O O . ASN A 1 108 ? -11.382 3.966 19.630 1.00 94.62 108 ASN A O 1
ATOM 877 N N . GLN A 1 109 ? -9.885 4.919 18.255 1.00 95.19 109 GLN A N 1
ATOM 878 C CA . GLN A 1 109 ? -10.454 6.258 18.368 1.00 95.19 109 GLN A CA 1
ATOM 879 C C . GLN A 1 109 ? -11.859 6.327 17.748 1.00 95.19 109 GLN A C 1
ATOM 881 O O . GLN A 1 109 ? -12.790 6.765 18.415 1.00 95.19 109 GLN A O 1
ATOM 886 N N . GLU A 1 110 ? -12.024 5.841 16.517 1.00 93.81 110 GLU A N 1
ATOM 887 C CA . GLU A 1 110 ? -13.311 5.840 15.808 1.00 93.81 110 GLU A CA 1
ATOM 888 C C . GLU A 1 110 ? -14.385 5.028 16.558 1.00 93.81 110 GLU A C 1
ATOM 890 O O . GLU A 1 110 ? -15.526 5.464 16.694 1.00 93.81 110 GLU A O 1
ATOM 895 N N . ILE A 1 111 ? -14.015 3.872 17.121 1.00 95.12 111 ILE A N 1
ATOM 896 C CA . ILE A 1 111 ? -14.907 3.058 17.958 1.00 95.12 111 ILE A CA 1
ATOM 897 C C . ILE A 1 111 ? -15.346 3.832 19.203 1.00 95.12 111 ILE A C 1
ATOM 899 O O . ILE A 1 111 ? -16.530 3.819 19.535 1.00 95.12 111 ILE A O 1
ATOM 903 N N . ASN A 1 112 ? -14.422 4.509 19.886 1.00 95.88 112 ASN A N 1
ATOM 904 C CA . ASN A 1 112 ? -14.753 5.283 21.082 1.00 95.88 112 ASN A CA 1
ATOM 905 C C . ASN A 1 112 ? -15.706 6.442 20.759 1.00 95.88 112 ASN A C 1
ATOM 907 O O . ASN A 1 112 ? -16.699 6.614 21.460 1.00 95.88 112 ASN A O 1
ATOM 911 N N . GLU A 1 113 ? -15.465 7.169 19.666 1.00 95.62 113 GLU A N 1
ATOM 912 C CA . GLU A 1 113 ? -16.355 8.239 19.195 1.00 95.62 113 GLU A CA 1
ATOM 913 C C . GLU A 1 113 ? -17.767 7.702 18.891 1.00 95.62 113 GLU A C 1
ATOM 915 O O . GLU A 1 113 ? -18.773 8.286 19.300 1.00 95.62 113 GLU A O 1
ATOM 920 N N . LEU A 1 114 ? -17.869 6.538 18.241 1.00 95.19 114 LEU A N 1
ATOM 921 C CA . LEU A 1 114 ? -19.158 5.892 17.977 1.00 95.19 114 LEU A CA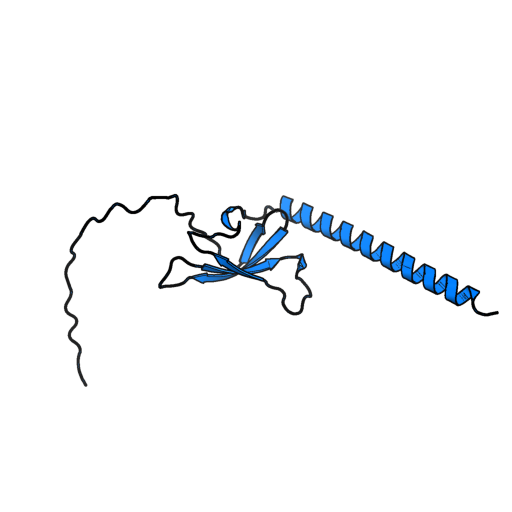 1
ATOM 922 C C . LEU A 1 114 ? -19.864 5.439 19.263 1.00 95.19 114 LEU A C 1
ATOM 924 O O . LEU A 1 114 ? -21.082 5.589 19.377 1.00 95.19 114 LEU A O 1
ATOM 928 N N . LEU A 1 115 ? -19.126 4.905 20.239 1.00 95.12 115 LEU A N 1
ATOM 929 C CA . LEU A 1 115 ? -19.683 4.507 21.534 1.00 95.12 115 LEU A CA 1
ATOM 930 C C . LEU A 1 115 ? -20.215 5.711 22.315 1.00 95.12 115 LEU A C 1
ATOM 932 O O . LEU A 1 115 ? -21.287 5.620 22.911 1.00 95.12 115 LEU A O 1
ATOM 936 N N . GLU A 1 116 ? -19.516 6.846 22.286 1.00 94.62 116 GLU A N 1
ATOM 937 C CA . GLU A 1 116 ? -19.987 8.096 22.891 1.00 94.62 116 GLU A CA 1
ATOM 938 C C . GLU A 1 116 ? -21.302 8.566 22.262 1.00 94.62 116 GLU A C 1
ATOM 940 O O . GLU A 1 116 ? -22.254 8.884 22.982 1.00 94.62 116 GLU A O 1
ATOM 945 N N . ILE 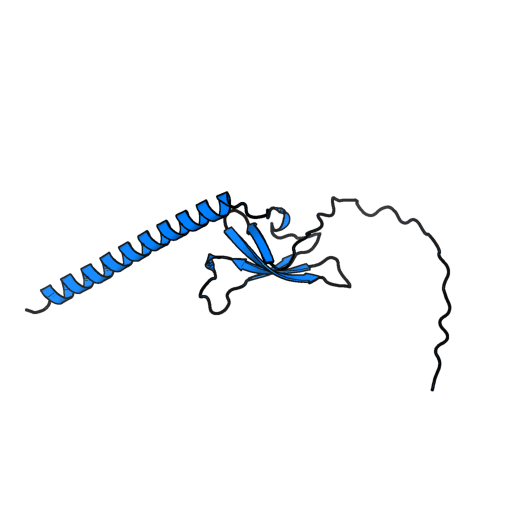A 1 117 ? -21.398 8.526 20.930 1.00 93.94 117 ILE A N 1
ATOM 946 C CA . ILE A 1 117 ? -22.633 8.849 20.211 1.00 93.94 117 ILE A CA 1
ATOM 947 C C . ILE A 1 117 ? -23.764 7.913 20.656 1.00 93.94 117 ILE A C 1
ATOM 949 O O . ILE A 1 117 ? -24.826 8.391 21.058 1.00 93.94 117 ILE A O 1
ATOM 953 N N . VAL A 1 118 ? -23.550 6.594 20.648 1.00 93.81 118 VAL A N 1
ATOM 954 C CA . VAL A 1 118 ? -24.578 5.608 21.034 1.00 93.81 118 VAL A CA 1
ATOM 955 C C . VAL A 1 118 ? -25.035 5.810 22.482 1.00 93.81 118 VAL A C 1
ATOM 957 O O . VAL A 1 118 ? -26.239 5.834 22.747 1.00 93.81 118 VAL A O 1
ATOM 960 N N . ASN A 1 119 ? -24.099 6.020 23.407 1.00 92.56 119 ASN A N 1
ATOM 961 C CA . ASN A 1 119 ? -24.408 6.256 24.817 1.00 92.56 119 ASN A CA 1
ATOM 962 C C . ASN A 1 119 ? -25.195 7.559 25.015 1.00 92.56 119 ASN A C 1
ATOM 964 O O . ASN A 1 119 ? -26.138 7.594 25.809 1.00 92.56 119 ASN A O 1
ATOM 968 N N . SER A 1 120 ? -24.864 8.615 24.263 1.00 91.12 120 SER A N 1
ATOM 969 C CA . SER A 1 120 ? -25.612 9.876 24.305 1.00 91.12 120 SER A CA 1
ATOM 970 C C . SER A 1 120 ? -27.066 9.702 23.842 1.00 91.12 120 SER A C 1
ATOM 972 O O . SER A 1 120 ? -27.985 10.182 24.509 1.00 91.12 120 SER A O 1
ATOM 974 N N . TYR A 1 121 ? -27.306 8.933 22.771 1.00 87.06 121 TYR A N 1
ATOM 975 C CA . TYR A 1 121 ? -28.658 8.628 22.291 1.00 87.06 121 TYR A CA 1
ATOM 976 C C . TYR A 1 121 ? -29.466 7.808 23.304 1.00 87.06 121 TYR A C 1
ATOM 978 O O . TYR A 1 121 ? -30.640 8.104 23.534 1.00 87.06 121 TYR A O 1
ATOM 986 N N . GLN A 1 122 ? -28.852 6.811 23.946 1.00 83.69 122 GLN A N 1
ATOM 987 C CA . GLN A 1 122 ? -29.519 6.012 24.979 1.00 83.69 122 GLN A CA 1
ATOM 988 C C . GLN A 1 122 ? -29.913 6.867 26.191 1.00 83.69 122 GLN A C 1
ATOM 990 O O . GLN A 1 122 ? -31.045 6.764 26.669 1.00 83.69 122 GLN A O 1
ATOM 995 N N . ALA A 1 123 ? -29.031 7.762 26.645 1.00 75.88 123 ALA A N 1
ATOM 996 C CA . ALA A 1 123 ? -29.316 8.678 27.748 1.00 75.88 123 ALA A CA 1
ATOM 997 C C . ALA A 1 123 ? -30.488 9.630 27.442 1.00 75.88 123 ALA A C 1
ATOM 999 O O . ALA A 1 123 ? -31.333 9.863 28.306 1.00 75.88 123 ALA A O 1
ATOM 1000 N N . ILE A 1 124 ? -30.586 10.133 26.207 1.00 78.19 124 ILE A N 1
ATOM 1001 C CA . ILE A 1 124 ? -31.718 10.961 25.760 1.00 78.19 124 ILE A CA 1
ATOM 1002 C C . ILE A 1 124 ? -33.013 10.139 25.732 1.00 78.19 124 ILE A C 1
ATOM 1004 O O . ILE A 1 124 ? -34.037 10.596 26.237 1.00 78.19 124 ILE A O 1
ATOM 1008 N N . SER A 1 125 ? -32.972 8.914 25.199 1.00 72.38 125 SER A N 1
ATOM 1009 C CA . SER A 1 125 ? -34.159 8.050 25.114 1.00 72.38 125 SER A CA 1
ATOM 1010 C C . SER A 1 125 ? -34.721 7.658 26.485 1.00 72.38 125 SER A C 1
ATOM 1012 O O . SER A 1 125 ? -35.935 7.601 26.659 1.00 72.38 125 SER A O 1
ATOM 1014 N N . ASN A 1 126 ? -33.853 7.464 27.483 1.00 71.75 126 ASN A N 1
ATOM 1015 C CA . ASN A 1 126 ? -34.263 7.098 28.838 1.00 71.75 126 ASN A CA 1
ATOM 1016 C C . ASN A 1 126 ? -34.834 8.286 29.631 1.00 71.75 126 ASN A C 1
ATOM 1018 O O . ASN A 1 126 ? -35.670 8.079 30.505 1.00 71.75 126 ASN A O 1
ATOM 1022 N N . ASN A 1 127 ? -34.433 9.519 29.307 1.00 65.06 127 ASN A N 1
ATOM 1023 C CA . ASN A 1 127 ? -34.939 10.739 29.949 1.00 65.06 127 ASN A CA 1
ATOM 1024 C C . ASN A 1 127 ? -36.185 11.332 29.261 1.00 65.06 127 ASN A C 1
ATOM 1026 O O . ASN A 1 127 ? -36.801 12.244 29.807 1.00 65.06 127 ASN A O 1
ATOM 1030 N N . GLY A 1 128 ? -36.548 10.846 28.068 1.00 56.62 128 GLY A N 1
ATOM 1031 C CA . GLY A 1 128 ? -37.709 11.302 27.292 1.00 56.62 128 GLY A CA 1
ATOM 1032 C C . GLY A 1 128 ? -39.019 10.549 27.557 1.00 56.62 128 GLY A C 1
ATOM 1033 O O . GLY A 1 128 ? -40.037 10.910 26.975 1.00 56.62 128 GLY A O 1
ATOM 1034 N N . ASN A 1 129 ? -39.014 9.526 28.419 1.00 51.66 129 ASN A N 1
ATOM 1035 C CA . ASN A 1 129 ? -40.230 8.870 28.910 1.00 51.66 129 ASN A CA 1
ATOM 1036 C C . ASN A 1 129 ? -40.714 9.574 30.193 1.00 51.66 129 ASN A C 1
ATOM 1038 O O . ASN A 1 129 ? -40.443 9.103 31.299 1.00 51.66 129 ASN A O 1
ATOM 1042 N N . ILE A 1 130 ? -41.405 10.707 30.035 1.00 48.34 130 ILE A N 1
ATOM 1043 C CA . ILE A 1 130 ? -42.297 11.307 31.046 1.00 48.34 130 ILE A CA 1
ATOM 1044 C C . ILE A 1 130 ? -43.695 11.370 30.442 1.00 48.34 130 ILE A C 1
ATOM 1046 O O . ILE A 1 130 ? -43.800 11.841 29.287 1.00 48.34 130 ILE A O 1
#

Sequence (130 aa):
MNSLKVVPKSKTMSNMSSLTEGNQKFFNFRCGDIVDAYGEIAVILDVLRSEYTDNICIYVRFVRNMGNSRPYDMLEVSPKFTKGVDKWKPATMESLKIRISEREKYFNQEINELLEIVNSYQAISNNGNI

Foldseek 3Di:
DDDDDDDDDDDDDDDPPDDDPPPQPDDPDDQQFWKDQPLWTKGFHDWDQDPVARKIKTWIATPVLPPPPDRTDIDIAHSVRHPSVSVIDGQDPVSVVVSVVVVVVVVVVVVVVVVVVVVVVVVVVVVPPD

Secondary structure (DSSP, 8-state):
------------------S-----------TT-EEESSS-EEEEEEEEE-SSSS-EEEEEEEGGGTTSSS--EEEEEBTTB-TTGGG-EEPPHHHHHHHHHHHHHHHHHHHHHHHHHHHHHHHHHHHS--